Protein AF-A0AA39UJ15-F1 (afdb_monomer_lite)

Foldseek 3Di:
DDDDPVNVVVVVVVVPPDDPLQQVVQLVVQLVVLVVQLQVQQVVVVHGPPPDDPVRDDPSNVVSVVSSVVSSVVSCVPRVVDDDD

Organism: NCBI:txid153914

Secondary structure (DSSP, 8-state):
----HHHHHHHHHHHTSPP---HHHHHHHHHHHHHHHHHHHHHHTT--TT-S-GGG--HHHHHHHHHHHHHHHHHIIIIIIS---

Sequence (85 aa):
MRLSPIFTFLVTSLALAPQAYAGPIAYGICQTGCNVVAVACYAAAGFTFGTIAAPVAPVAIIGCNTALGTCSAACATVALFAPTP

Structure (mmCIF, N/CA/C/O backbone):
data_AF-A0AA39UJ15-F1
#
_entry.id   AF-A0AA39UJ15-F1
#
loop_
_atom_site.group_PDB
_atom_site.id
_atom_site.type_symbol
_atom_site.label_atom_id
_atom_site.label_alt_id
_atom_site.label_comp_id
_atom_site.label_asym_id
_atom_site.label_entity_id
_atom_site.label_seq_id
_atom_site.pdbx_PDB_ins_code
_atom_site.Cartn_x
_atom_site.Cartn_y
_atom_site.Cartn_z
_atom_site.occupancy
_atom_site.B_iso_or_equiv
_atom_site.auth_seq_id
_atom_site.auth_comp_id
_atom_site.auth_asym_id
_atom_site.auth_atom_id
_atom_site.pdbx_PDB_model_num
ATOM 1 N N . MET A 1 1 ? -33.416 7.774 42.942 1.00 60.38 1 MET A N 1
ATOM 2 C CA . MET A 1 1 ? -33.186 6.323 42.772 1.00 60.38 1 MET A CA 1
ATOM 3 C C . MET A 1 1 ? -31.787 6.012 43.281 1.00 60.38 1 MET A C 1
ATOM 5 O O . MET A 1 1 ? -30.840 6.568 42.745 1.00 60.38 1 MET A O 1
ATOM 9 N N . ARG A 1 2 ? -31.640 5.245 44.369 1.00 76.00 2 ARG A N 1
ATOM 10 C CA . ARG A 1 2 ? -30.317 4.816 44.852 1.00 76.00 2 ARG A CA 1
ATOM 11 C C . ARG A 1 2 ? -29.936 3.553 44.084 1.00 76.00 2 ARG A C 1
ATOM 13 O O . ARG A 1 2 ? -30.633 2.551 44.203 1.00 76.00 2 ARG A O 1
ATOM 20 N N . LEU A 1 3 ? -28.896 3.628 43.259 1.00 72.56 3 LEU A N 1
ATOM 21 C CA . LEU A 1 3 ? -28.363 2.462 42.554 1.00 72.56 3 LEU A CA 1
ATOM 22 C C . LEU A 1 3 ? -27.771 1.489 43.584 1.00 72.56 3 LEU A C 1
ATOM 24 O O . LEU A 1 3 ? -27.093 1.912 44.522 1.00 72.56 3 LEU A O 1
ATOM 28 N N . SER A 1 4 ? -28.078 0.199 43.437 1.00 88.94 4 SER A N 1
ATOM 29 C CA . SER A 1 4 ? -27.559 -0.852 44.319 1.00 88.94 4 SER A CA 1
ATOM 30 C C . SER A 1 4 ? -26.029 -0.910 44.224 1.00 88.94 4 SER A C 1
ATOM 32 O O . SER A 1 4 ? -25.504 -0.829 43.113 1.00 88.94 4 SER A O 1
ATOM 34 N N . PRO A 1 5 ? -25.299 -1.111 45.337 1.00 87.25 5 PRO A N 1
ATOM 35 C CA . PRO A 1 5 ? -23.841 -1.247 45.314 1.00 87.25 5 PRO A CA 1
ATOM 36 C C . PRO A 1 5 ? -23.367 -2.375 44.387 1.00 87.25 5 PRO A C 1
ATOM 38 O O . PRO A 1 5 ? -22.318 -2.250 43.764 1.00 87.25 5 PRO A O 1
ATOM 41 N N . ILE A 1 6 ? -24.171 -3.432 44.228 1.00 88.44 6 ILE A N 1
ATOM 42 C CA . ILE A 1 6 ? -23.902 -4.536 43.295 1.00 88.44 6 ILE A CA 1
ATOM 43 C C . ILE A 1 6 ? -23.960 -4.043 41.847 1.00 88.44 6 ILE A C 1
ATOM 45 O O . ILE A 1 6 ? -23.098 -4.374 41.039 1.00 88.44 6 ILE A O 1
ATOM 49 N N . PHE A 1 7 ? -24.958 -3.219 41.525 1.00 88.38 7 PHE A N 1
ATOM 50 C CA . PHE A 1 7 ? -25.111 -2.646 40.191 1.00 88.38 7 PHE A CA 1
ATOM 51 C C . PHE A 1 7 ? -23.961 -1.687 39.873 1.00 88.38 7 PHE A C 1
ATOM 53 O O . PHE A 1 7 ? -23.386 -1.754 38.792 1.00 88.38 7 PHE A O 1
ATOM 60 N N . THR A 1 8 ? -23.561 -0.857 40.841 1.00 87.50 8 THR A N 1
ATOM 61 C CA . THR A 1 8 ? -22.388 0.014 40.706 1.00 87.50 8 THR A CA 1
ATOM 62 C C . THR A 1 8 ? -21.118 -0.797 40.453 1.00 87.50 8 THR A C 1
ATOM 64 O O . THR A 1 8 ? -20.367 -0.452 39.549 1.00 87.50 8 THR A O 1
ATOM 67 N N . PHE A 1 9 ? -20.908 -1.893 41.195 1.00 88.19 9 PHE A N 1
ATOM 68 C CA . PHE A 1 9 ? -19.735 -2.761 41.057 1.00 88.19 9 PHE A CA 1
ATOM 69 C C . PHE A 1 9 ? -19.681 -3.494 39.708 1.00 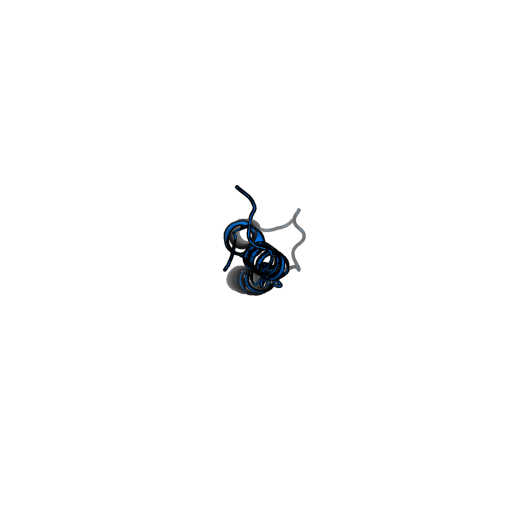88.19 9 PHE A C 1
ATOM 71 O O . PHE A 1 9 ? -18.608 -3.671 39.138 1.00 88.19 9 PHE A O 1
ATOM 78 N N . LEU A 1 10 ? -20.837 -3.911 39.183 1.00 87.94 10 LEU A N 1
ATOM 79 C CA . LEU A 1 10 ? -20.941 -4.557 37.873 1.00 87.94 10 LEU A CA 1
ATOM 80 C C . LEU A 1 10 ? -20.650 -3.573 36.728 1.00 87.94 10 LEU A C 1
ATOM 82 O O . LEU A 1 10 ? -19.969 -3.911 35.764 1.00 87.94 10 LEU A O 1
ATOM 86 N N . VAL A 1 11 ? -21.155 -2.343 36.831 1.00 87.19 11 VAL A N 1
ATOM 87 C CA . VAL A 1 11 ? -20.925 -1.310 35.812 1.00 87.19 11 VAL A CA 1
ATOM 88 C C . VAL A 1 11 ? -19.462 -0.870 35.806 1.00 87.19 11 VAL A C 1
ATOM 90 O O . VAL A 1 11 ? -18.876 -0.728 34.734 1.00 87.19 11 VAL A O 1
ATOM 93 N N . THR A 1 12 ? -18.840 -0.693 36.977 1.00 85.31 12 THR A N 1
ATOM 94 C CA . THR A 1 12 ? -17.414 -0.347 37.043 1.00 85.31 12 THR A C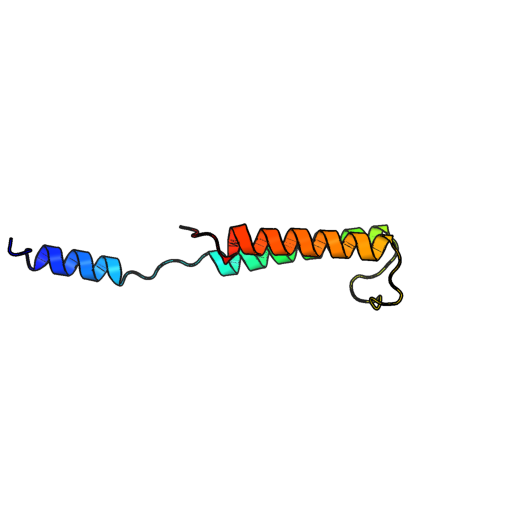A 1
ATOM 95 C C . THR A 1 12 ? -16.522 -1.480 36.552 1.00 85.31 12 THR A C 1
ATOM 97 O O . THR A 1 12 ? -15.574 -1.207 35.824 1.00 85.31 12 THR A O 1
ATOM 100 N N . SER A 1 13 ? -16.813 -2.743 36.869 1.00 82.88 13 SER A N 1
ATOM 101 C CA . SER A 1 13 ? -15.998 -3.863 36.379 1.00 82.88 13 SER A CA 1
ATOM 102 C C . SER A 1 13 ? -16.061 -4.020 34.857 1.00 82.88 13 SER A C 1
ATOM 104 O O . SER A 1 13 ? -15.027 -4.252 34.234 1.00 82.88 13 SER A O 1
ATOM 106 N N . LEU A 1 14 ? -17.229 -3.807 34.242 1.00 81.19 14 LEU A N 1
ATOM 107 C CA . LEU A 1 14 ? -17.374 -3.839 32.785 1.00 81.19 14 LEU A CA 1
ATOM 108 C C . LEU A 1 14 ? -16.691 -2.643 32.099 1.00 81.19 14 LEU A C 1
ATOM 110 O O . LEU A 1 14 ? -16.115 -2.799 31.027 1.00 81.19 14 LEU A O 1
ATOM 114 N N . ALA A 1 15 ? -16.697 -1.467 32.734 1.00 80.38 15 ALA A N 1
ATOM 115 C CA . ALA A 1 15 ? -15.998 -0.283 32.230 1.00 80.38 15 ALA A CA 1
ATOM 116 C C . ALA A 1 15 ? -14.463 -0.409 32.291 1.00 80.38 15 ALA A C 1
ATOM 118 O O . ALA A 1 15 ? -13.769 0.225 31.499 1.00 80.38 15 ALA A O 1
ATOM 119 N N . LEU A 1 16 ? -13.933 -1.217 33.217 1.00 79.00 16 LEU A N 1
ATOM 120 C CA . LEU A 1 16 ? -12.498 -1.493 33.354 1.00 79.00 16 LEU A CA 1
ATOM 121 C C . LEU A 1 16 ? -12.045 -2.758 32.604 1.00 79.00 16 LEU A C 1
ATOM 123 O O . LEU A 1 16 ? -10.861 -3.096 32.647 1.00 79.00 16 LEU A O 1
ATOM 127 N N . ALA A 1 17 ? -12.951 -3.460 31.918 1.00 76.06 17 ALA A N 1
ATOM 128 C CA . ALA A 1 17 ? -12.575 -4.616 31.119 1.00 76.06 17 ALA A CA 1
ATOM 129 C C . ALA A 1 17 ? -11.635 -4.181 29.973 1.00 76.06 17 ALA A C 1
ATOM 131 O O . ALA A 1 17 ? -11.945 -3.216 29.259 1.00 76.06 17 ALA A O 1
ATOM 132 N N . PRO A 1 18 ? -10.489 -4.863 29.776 1.00 65.94 18 PRO A N 1
ATOM 133 C CA . PRO A 1 18 ? -9.573 -4.546 28.691 1.00 65.94 18 PRO A CA 1
ATOM 134 C C . PRO A 1 18 ? -10.286 -4.739 27.350 1.00 65.94 18 PRO A C 1
ATOM 136 O O . PRO A 1 18 ? -10.764 -5.826 27.035 1.00 65.94 18 PRO A O 1
ATOM 139 N N . GLN A 1 19 ? -10.365 -3.663 26.572 1.00 63.34 19 GLN A N 1
ATOM 140 C CA . GLN A 1 19 ? -10.930 -3.680 25.228 1.00 63.34 19 GLN A CA 1
ATOM 141 C C . GLN A 1 19 ? -9.897 -4.325 24.292 1.00 63.34 19 GLN A C 1
ATOM 143 O O . GLN A 1 19 ? -8.754 -3.860 24.221 1.00 63.34 19 GLN A O 1
ATOM 148 N N . ALA A 1 20 ? -10.262 -5.397 23.590 1.00 64.31 20 ALA A N 1
ATOM 149 C CA . ALA A 1 20 ? -9.378 -6.023 22.614 1.00 64.31 20 ALA A CA 1
ATOM 150 C C . ALA A 1 20 ? -9.262 -5.124 21.370 1.00 64.31 20 ALA A C 1
ATOM 152 O O . ALA A 1 20 ? -10.114 -5.138 20.493 1.00 64.31 20 ALA A O 1
ATOM 153 N N . TYR A 1 21 ? -8.195 -4.329 21.272 1.00 64.25 21 TYR A N 1
ATOM 154 C CA . TYR A 1 21 ? -7.912 -3.555 20.062 1.00 64.25 21 TYR A CA 1
ATOM 155 C C . TYR A 1 21 ? -7.221 -4.446 19.024 1.00 64.25 21 TYR A C 1
ATOM 157 O O . TYR A 1 21 ? -5.997 -4.445 18.895 1.00 64.25 21 TYR A O 1
ATOM 165 N N . ALA A 1 22 ? -8.010 -5.216 18.269 1.00 69.94 22 ALA A N 1
ATOM 166 C CA . ALA A 1 22 ? -7.512 -5.986 17.124 1.00 69.94 22 ALA A CA 1
ATOM 167 C C . ALA A 1 22 ? -7.054 -5.086 15.955 1.00 69.94 22 ALA A C 1
ATOM 169 O O . ALA A 1 22 ? -6.303 -5.531 15.083 1.00 69.94 22 ALA A O 1
ATOM 170 N N . GLY A 1 23 ? -7.463 -3.814 15.959 1.00 84.06 23 GLY A N 1
ATOM 171 C CA . GLY A 1 23 ? -7.239 -2.879 14.864 1.00 84.06 23 GLY A CA 1
ATOM 172 C C . GLY A 1 23 ? -5.781 -2.731 14.399 1.00 84.06 23 GLY A C 1
ATOM 173 O O . GLY A 1 23 ? -5.502 -2.944 13.220 1.00 84.06 23 GLY A O 1
ATOM 174 N N . PRO A 1 24 ? -4.797 -2.464 15.281 1.00 87.94 24 PRO A N 1
ATOM 175 C CA . PRO A 1 24 ? -3.395 -2.340 14.871 1.00 87.94 24 PRO A CA 1
ATOM 176 C C . PRO A 1 24 ? -2.821 -3.599 14.205 1.00 87.94 24 PRO A C 1
ATOM 178 O O . PRO A 1 24 ? -2.047 -3.493 13.253 1.00 87.94 24 PRO A O 1
ATOM 181 N N . ILE A 1 25 ? -3.220 -4.789 14.667 1.00 88.94 25 ILE A N 1
ATOM 182 C CA . ILE A 1 25 ? -2.795 -6.060 14.064 1.00 88.94 25 ILE A CA 1
ATOM 183 C C . ILE A 1 25 ? -3.434 -6.214 12.681 1.00 88.94 25 ILE A C 1
ATOM 185 O O . ILE A 1 25 ? -2.732 -6.497 11.709 1.00 88.94 25 ILE A O 1
ATOM 189 N N . ALA A 1 26 ? -4.744 -5.976 12.571 1.00 89.44 26 ALA A N 1
ATOM 190 C CA . ALA A 1 26 ? -5.463 -6.031 11.301 1.00 89.44 26 ALA A CA 1
ATOM 191 C C . ALA A 1 26 ? -4.900 -5.024 10.281 1.00 89.44 26 ALA A C 1
ATOM 193 O O . ALA A 1 26 ? -4.706 -5.363 9.113 1.00 89.44 26 ALA A O 1
ATOM 194 N N . TYR A 1 27 ? -4.558 -3.814 10.730 1.00 92.62 27 TYR A N 1
ATOM 195 C CA . TYR A 1 27 ? -3.899 -2.800 9.916 1.00 92.62 27 TYR A CA 1
ATOM 196 C C . TYR A 1 27 ? -2.535 -3.275 9.416 1.00 92.62 27 TYR A C 1
ATOM 198 O O . TYR A 1 27 ? -2.256 -3.162 8.224 1.00 92.62 27 TYR A O 1
ATOM 206 N N . GLY A 1 28 ? -1.710 -3.852 10.296 1.00 93.44 28 GLY A N 1
ATOM 207 C CA . GLY A 1 28 ? -0.411 -4.412 9.922 1.00 93.44 28 GLY A CA 1
ATOM 208 C C . GLY A 1 28 ? -0.532 -5.472 8.826 1.00 93.44 28 GLY A C 1
ATOM 209 O O . GLY A 1 28 ? 0.140 -5.371 7.802 1.00 93.44 28 GLY A O 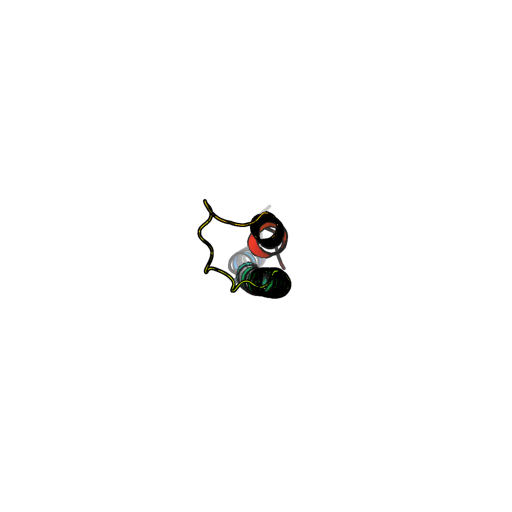1
ATOM 210 N N . ILE A 1 29 ? -1.449 -6.431 8.991 1.00 94.94 29 ILE A N 1
ATOM 211 C CA . ILE A 1 29 ? -1.706 -7.489 8.000 1.00 94.94 29 ILE A CA 1
ATOM 212 C C . ILE A 1 29 ? -2.177 -6.892 6.666 1.00 94.94 29 ILE A C 1
ATOM 214 O O . ILE A 1 29 ? -1.661 -7.253 5.607 1.00 94.94 29 ILE A O 1
ATOM 218 N N . CYS A 1 30 ? -3.126 -5.954 6.708 1.00 96.12 30 CYS A N 1
ATOM 219 C CA . CYS A 1 30 ? -3.651 -5.289 5.517 1.00 96.12 30 CYS A CA 1
ATOM 220 C C . CYS A 1 30 ? -2.546 -4.532 4.764 1.00 96.12 30 CYS A C 1
ATOM 222 O O . CYS A 1 30 ? -2.402 -4.676 3.549 1.00 96.12 30 CYS A O 1
ATOM 224 N N . GLN A 1 31 ? -1.698 -3.800 5.492 1.00 97.75 31 GLN A N 1
ATOM 225 C CA . GLN A 1 31 ? -0.592 -3.051 4.903 1.00 97.75 31 GLN A CA 1
ATOM 226 C C . GLN A 1 31 ? 0.463 -3.981 4.285 1.00 97.75 31 GLN A C 1
ATOM 228 O O . GLN A 1 31 ? 0.951 -3.710 3.187 1.00 97.75 31 GLN A O 1
ATOM 233 N N . THR A 1 32 ? 0.774 -5.115 4.928 1.00 98.12 32 THR A N 1
ATOM 234 C CA . THR A 1 32 ? 1.622 -6.156 4.328 1.00 98.12 32 THR A CA 1
ATOM 235 C C . THR A 1 32 ? 1.044 -6.637 2.997 1.00 98.12 32 THR A C 1
ATOM 237 O O . THR A 1 32 ? 1.786 -6.727 2.020 1.00 98.12 32 THR A O 1
ATOM 240 N N . GLY A 1 33 ? -0.269 -6.871 2.921 1.00 97.94 33 GLY A N 1
ATOM 241 C CA . GLY A 1 33 ? -0.949 -7.220 1.672 1.00 97.94 33 GLY A CA 1
ATOM 242 C C . GLY A 1 33 ? -0.774 -6.158 0.581 1.00 97.94 33 GLY A C 1
ATOM 243 O O . GLY A 1 33 ? -0.356 -6.486 -0.531 1.00 97.94 33 GLY A O 1
ATOM 244 N N . CYS A 1 34 ? -1.010 -4.880 0.901 1.00 98.56 34 CYS A N 1
ATOM 245 C CA . CYS A 1 34 ? -0.805 -3.782 -0.050 1.00 98.56 34 CYS A CA 1
ATOM 246 C C . CYS A 1 34 ? 0.645 -3.722 -0.565 1.00 98.56 34 CYS A C 1
ATOM 248 O O . CYS A 1 34 ? 0.866 -3.549 -1.765 1.00 98.56 34 CYS A O 1
ATOM 250 N N . ASN A 1 35 ? 1.636 -3.919 0.312 1.00 98.56 35 ASN A N 1
ATOM 251 C CA . ASN A 1 35 ? 3.049 -3.938 -0.072 1.00 98.56 35 ASN A CA 1
ATOM 252 C C . ASN A 1 35 ? 3.392 -5.122 -0.984 1.00 98.56 35 ASN A C 1
ATOM 254 O O . ASN A 1 35 ? 4.126 -4.946 -1.953 1.00 98.56 35 ASN A O 1
ATOM 258 N N . VAL A 1 36 ? 2.838 -6.313 -0.730 1.00 98.69 36 VAL A N 1
ATOM 259 C CA . VAL A 1 36 ? 3.022 -7.478 -1.616 1.00 98.69 36 VAL A CA 1
ATOM 260 C C . VAL A 1 36 ? 2.488 -7.182 -3.020 1.00 98.69 36 VAL A C 1
ATOM 262 O O . VAL A 1 36 ? 3.166 -7.468 -4.007 1.00 98.69 36 VAL A O 1
ATOM 265 N N . VAL A 1 37 ? 1.315 -6.549 -3.125 1.00 98.12 37 VAL A N 1
ATOM 266 C CA . VAL A 1 37 ? 0.748 -6.134 -4.420 1.00 98.12 37 VAL A CA 1
ATOM 267 C C . VAL A 1 37 ? 1.628 -5.082 -5.101 1.00 98.12 37 VAL A C 1
ATOM 269 O O . VAL A 1 37 ? 1.864 -5.172 -6.305 1.00 98.12 37 VAL A O 1
ATOM 272 N N . ALA A 1 38 ? 2.166 -4.118 -4.350 1.00 98.38 38 ALA A N 1
ATOM 273 C CA . ALA A 1 38 ? 3.088 -3.121 -4.891 1.00 98.38 38 ALA A CA 1
ATOM 274 C C . ALA A 1 38 ? 4.375 -3.762 -5.439 1.00 98.38 38 ALA A C 1
ATOM 276 O O . ALA A 1 38 ? 4.792 -3.437 -6.551 1.00 98.38 38 ALA A O 1
ATOM 277 N N . VAL A 1 39 ? 4.957 -4.723 -4.713 1.00 98.56 39 VAL A N 1
ATOM 278 C CA . VAL A 1 39 ? 6.119 -5.501 -5.170 1.00 98.56 39 VAL A CA 1
ATOM 279 C C . VAL A 1 39 ? 5.800 -6.251 -6.462 1.00 98.56 39 VAL A C 1
ATOM 281 O O . VAL A 1 39 ? 6.584 -6.189 -7.406 1.00 98.56 39 VAL A O 1
ATOM 284 N N . ALA A 1 40 ? 4.638 -6.904 -6.545 1.00 98.56 40 ALA A N 1
ATOM 285 C CA . ALA A 1 40 ? 4.210 -7.604 -7.754 1.00 98.56 40 ALA A CA 1
ATOM 286 C C . ALA A 1 40 ? 4.011 -6.649 -8.947 1.00 98.56 40 ALA A C 1
ATOM 288 O O . ALA A 1 40 ? 4.448 -6.951 -10.056 1.00 98.56 40 ALA A O 1
ATOM 289 N N . CYS A 1 41 ? 3.407 -5.478 -8.719 1.00 98.50 41 CYS A N 1
ATOM 290 C CA . CYS A 1 41 ? 3.213 -4.442 -9.737 1.00 98.50 41 CYS A CA 1
ATOM 291 C C . CYS A 1 41 ? 4.552 -3.928 -10.289 1.00 98.50 41 CYS A C 1
ATOM 293 O O . CYS A 1 41 ? 4.745 -3.857 -11.502 1.00 98.50 41 CYS A O 1
ATOM 295 N N . TYR A 1 42 ? 5.505 -3.639 -9.400 1.00 98.44 42 TYR A N 1
ATOM 296 C CA . TYR A 1 42 ? 6.863 -3.247 -9.774 1.00 98.44 42 TYR A CA 1
ATOM 297 C C . TYR A 1 42 ? 7.578 -4.341 -10.569 1.00 98.44 42 TYR A C 1
ATOM 299 O O . TYR A 1 42 ? 8.155 -4.051 -11.617 1.00 98.44 42 TYR A O 1
ATOM 307 N N . ALA A 1 43 ? 7.494 -5.594 -10.113 1.00 98.38 43 ALA A N 1
ATOM 308 C CA . ALA A 1 43 ? 8.110 -6.727 -10.793 1.00 98.38 43 ALA A CA 1
ATOM 309 C C . ALA A 1 43 ? 7.527 -6.932 -12.200 1.00 98.38 43 ALA A C 1
ATOM 311 O O . ALA A 1 43 ? 8.283 -7.138 -13.147 1.00 98.38 43 ALA A O 1
ATOM 312 N N . ALA A 1 44 ? 6.207 -6.793 -12.365 1.00 98.12 44 ALA A N 1
ATOM 313 C CA . ALA A 1 44 ? 5.550 -6.833 -13.672 1.00 98.12 44 ALA A CA 1
ATOM 314 C C . ALA A 1 44 ? 6.004 -5.689 -14.597 1.00 98.12 44 ALA A C 1
ATOM 316 O O . ALA A 1 44 ? 6.072 -5.867 -15.810 1.00 98.12 44 ALA A O 1
ATOM 317 N N . ALA A 1 45 ? 6.359 -4.534 -14.027 1.00 97.12 45 ALA A N 1
ATOM 318 C CA . ALA A 1 45 ? 6.951 -3.413 -14.749 1.00 97.12 45 ALA A CA 1
ATOM 319 C C . ALA A 1 45 ? 8.471 -3.559 -14.988 1.00 97.12 45 ALA A C 1
ATOM 321 O O . ALA A 1 45 ? 9.061 -2.695 -15.634 1.00 97.12 45 ALA A O 1
ATOM 322 N N . GLY A 1 46 ? 9.112 -4.625 -14.493 1.00 97.69 46 GLY A N 1
ATOM 323 C CA . GLY A 1 46 ? 10.548 -4.875 -14.651 1.00 97.69 46 GLY A CA 1
ATOM 324 C C . GLY A 1 46 ? 11.445 -4.142 -13.648 1.00 97.69 46 GLY A C 1
ATOM 325 O O . GLY A 1 46 ? 12.644 -4.009 -13.886 1.00 97.69 46 GLY A O 1
ATOM 326 N N . PHE A 1 47 ? 10.892 -3.663 -12.531 1.00 97.44 47 PHE A N 1
ATOM 327 C CA . PHE A 1 47 ? 11.624 -2.924 -11.503 1.00 97.44 47 PHE A CA 1
ATOM 328 C C . PHE A 1 47 ? 11.583 -3.633 -10.149 1.00 97.44 47 PHE A C 1
ATOM 330 O O . PHE A 1 47 ? 10.628 -4.326 -9.806 1.00 97.44 47 PHE A O 1
ATOM 337 N N . THR A 1 48 ? 12.605 -3.392 -9.332 1.00 97.88 48 THR A N 1
ATOM 338 C CA . THR A 1 48 ? 12.601 -3.795 -7.922 1.00 97.88 48 THR A CA 1
ATOM 339 C C . THR A 1 48 ? 11.893 -2.729 -7.086 1.00 97.88 48 THR A C 1
ATOM 341 O O . THR A 1 48 ? 12.128 -1.532 -7.253 1.00 97.88 48 THR A O 1
ATOM 344 N N . PHE A 1 49 ? 11.016 -3.143 -6.173 1.00 97.50 49 PHE A N 1
ATOM 345 C CA . PHE A 1 49 ? 10.312 -2.211 -5.292 1.00 97.50 49 PHE A CA 1
ATOM 346 C C . PHE A 1 49 ? 11.284 -1.396 -4.426 1.00 97.50 49 PHE A C 1
ATOM 348 O O . PHE A 1 49 ? 12.250 -1.932 -3.887 1.00 97.50 49 PHE A O 1
ATOM 355 N N . GLY A 1 50 ? 11.027 -0.090 -4.305 1.00 94.38 50 GLY A N 1
ATOM 356 C CA . GLY A 1 50 ? 11.821 0.825 -3.477 1.00 94.38 50 GLY A CA 1
ATOM 357 C C . GLY A 1 50 ? 13.173 1.267 -4.054 1.00 94.38 50 GLY A C 1
ATOM 358 O O . GLY A 1 50 ? 13.860 2.050 -3.406 1.00 94.38 50 GLY A O 1
ATOM 359 N N . THR A 1 51 ? 13.568 0.828 -5.256 1.00 96.31 51 THR A N 1
ATOM 360 C CA . THR A 1 51 ? 14.872 1.206 -5.845 1.00 96.31 51 THR A CA 1
ATOM 361 C C . THR A 1 51 ? 14.819 2.436 -6.749 1.00 96.31 51 THR A C 1
ATOM 363 O O . THR A 1 51 ? 15.859 2.983 -7.110 1.00 96.31 51 THR A O 1
ATOM 366 N N . ILE A 1 52 ? 13.617 2.887 -7.117 1.00 94.88 52 ILE A N 1
ATOM 367 C CA . ILE A 1 52 ? 13.410 4.010 -8.033 1.00 94.88 52 ILE A CA 1
ATOM 368 C C . ILE A 1 52 ? 13.076 5.272 -7.244 1.00 94.88 52 ILE A C 1
ATOM 370 O O . ILE A 1 52 ? 12.067 5.327 -6.542 1.00 94.88 52 ILE A O 1
ATOM 374 N N . ALA A 1 53 ? 13.912 6.301 -7.386 1.00 93.94 53 ALA A N 1
ATOM 375 C CA . ALA A 1 53 ? 13.669 7.598 -6.771 1.00 93.94 53 ALA A CA 1
ATOM 376 C C . ALA A 1 53 ? 12.477 8.305 -7.437 1.00 93.94 53 ALA A C 1
ATOM 378 O O . ALA A 1 53 ? 12.365 8.336 -8.663 1.00 93.94 53 ALA A O 1
ATOM 379 N N . ALA A 1 54 ? 11.610 8.918 -6.626 1.00 90.12 54 ALA A N 1
ATOM 380 C CA . ALA A 1 54 ? 10.363 9.531 -7.091 1.00 90.12 54 ALA A CA 1
ATOM 381 C C . ALA A 1 54 ? 10.515 10.521 -8.273 1.00 90.12 54 ALA A C 1
ATOM 383 O O . ALA A 1 54 ? 9.701 10.438 -9.190 1.00 90.12 54 ALA A O 1
ATOM 384 N N . PRO A 1 55 ? 11.542 11.399 -8.338 1.00 94.12 55 PRO A N 1
ATOM 385 C CA . PRO A 1 55 ? 11.682 12.356 -9.443 1.00 94.12 55 PRO A CA 1
ATOM 386 C C . PRO A 1 55 ? 11.949 11.724 -10.816 1.00 94.12 55 PRO A C 1
ATOM 388 O O . PRO A 1 55 ? 11.739 12.375 -11.834 1.00 94.12 55 PRO A O 1
ATOM 391 N N . VAL A 1 56 ? 12.431 10.479 -10.851 1.00 95.25 56 VAL A N 1
ATOM 392 C CA . VAL A 1 56 ? 12.774 9.753 -12.087 1.00 95.25 56 VAL A CA 1
ATOM 393 C C . VAL A 1 56 ? 11.883 8.529 -12.306 1.00 95.25 56 VAL A C 1
ATOM 395 O O . VAL A 1 56 ? 12.184 7.680 -13.143 1.00 95.25 56 VAL A O 1
ATOM 398 N N . ALA A 1 57 ? 10.798 8.405 -11.540 1.00 96.44 57 ALA A N 1
ATOM 399 C CA . ALA A 1 57 ? 9.937 7.238 -11.594 1.00 96.44 57 ALA A CA 1
ATOM 400 C C . ALA A 1 57 ? 9.150 7.169 -12.920 1.00 96.44 57 ALA A C 1
ATOM 402 O O . ALA A 1 57 ? 8.451 8.123 -13.271 1.00 96.44 57 ALA A O 1
ATOM 403 N N . PRO A 1 58 ? 9.202 6.035 -13.645 1.00 97.12 58 PRO A N 1
ATOM 404 C CA . PRO A 1 58 ? 8.358 5.808 -14.814 1.00 97.12 58 PRO A CA 1
ATOM 405 C C . PRO A 1 58 ? 6.868 5.859 -14.464 1.00 97.12 58 PRO A C 1
ATOM 407 O O . PRO A 1 58 ? 6.472 5.537 -13.343 1.00 97.12 58 PRO A O 1
ATOM 410 N N . VAL A 1 59 ? 6.021 6.157 -15.453 1.00 97.38 59 VAL A N 1
ATOM 411 C CA . VAL A 1 59 ? 4.557 6.254 -15.273 1.00 97.38 59 VAL A CA 1
ATOM 412 C C . VAL A 1 59 ? 3.961 4.991 -14.637 1.00 97.38 59 VAL A C 1
ATOM 414 O O . VAL A 1 59 ? 3.119 5.095 -13.750 1.00 97.38 59 VAL A O 1
ATOM 417 N N . ALA A 1 60 ? 4.439 3.803 -15.024 1.00 97.00 60 ALA A N 1
ATOM 418 C CA . A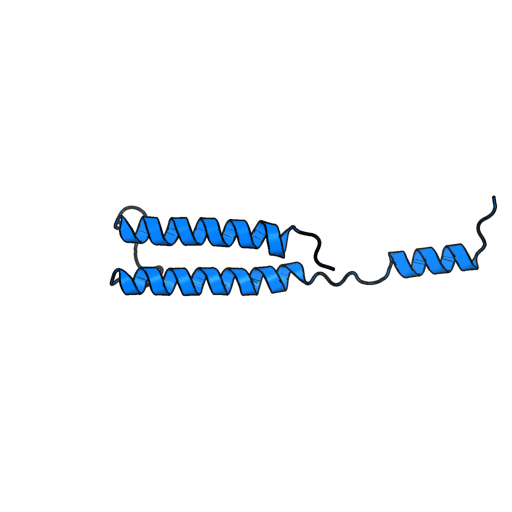LA A 1 60 ? 4.002 2.539 -14.428 1.00 97.00 60 ALA A CA 1
ATOM 419 C C . ALA A 1 60 ? 4.280 2.478 -12.914 1.00 97.00 60 ALA A C 1
ATOM 421 O O . ALA A 1 60 ? 3.425 2.057 -12.139 1.00 97.00 60 ALA A O 1
ATOM 422 N N . ILE A 1 61 ? 5.446 2.966 -12.484 1.00 98.12 61 ILE A N 1
ATOM 423 C CA . ILE A 1 61 ? 5.864 2.987 -11.080 1.00 98.12 61 ILE A CA 1
ATOM 424 C C . ILE A 1 61 ? 5.078 4.013 -10.267 1.00 98.12 61 ILE A C 1
ATOM 426 O O . ILE A 1 61 ? 4.663 3.719 -9.144 1.00 98.12 61 ILE A O 1
ATOM 430 N N . ILE A 1 62 ? 4.811 5.187 -10.844 1.00 97.69 62 ILE A N 1
ATOM 431 C CA . ILE A 1 62 ? 3.889 6.155 -10.243 1.00 97.69 62 ILE A CA 1
ATOM 432 C C . ILE A 1 62 ? 2.520 5.500 -10.020 1.00 97.69 62 ILE A C 1
ATOM 434 O O . ILE A 1 62 ? 2.006 5.553 -8.907 1.00 97.69 62 ILE A O 1
ATOM 438 N N . GLY A 1 63 ? 1.989 4.793 -11.024 1.00 97.75 63 GLY A N 1
ATOM 439 C CA . GLY A 1 63 ? 0.729 4.052 -10.915 1.00 97.75 63 GLY A CA 1
ATOM 440 C C . GLY A 1 63 ? 0.727 3.003 -9.797 1.00 97.75 63 GLY A C 1
ATOM 441 O O . GLY A 1 63 ? -0.190 2.994 -8.974 1.00 97.75 63 GLY A O 1
ATOM 442 N N . CYS A 1 64 ? 1.770 2.166 -9.710 1.00 98.19 64 CYS A N 1
ATOM 443 C CA . CYS A 1 64 ? 1.908 1.175 -8.636 1.00 98.19 64 CYS A CA 1
ATOM 444 C C . CYS A 1 64 ? 1.898 1.830 -7.243 1.00 98.19 64 CYS A C 1
ATOM 446 O O . CYS A 1 64 ? 1.223 1.347 -6.333 1.00 98.19 64 CYS A O 1
ATOM 448 N N . ASN A 1 65 ? 2.608 2.949 -7.074 1.00 97.88 65 ASN A N 1
ATOM 449 C CA . ASN A 1 65 ? 2.665 3.666 -5.798 1.00 97.88 65 ASN A CA 1
ATOM 450 C C . ASN A 1 65 ? 1.357 4.372 -5.449 1.00 97.88 65 ASN A C 1
ATOM 452 O O . ASN A 1 65 ? 0.964 4.380 -4.283 1.00 97.88 65 ASN A O 1
ATOM 456 N N . THR A 1 66 ? 0.661 4.941 -6.434 1.00 98.19 66 THR A N 1
ATOM 457 C CA . THR A 1 66 ? -0.670 5.510 -6.215 1.00 98.19 66 THR A CA 1
ATOM 458 C C . THR A 1 66 ? -1.633 4.430 -5.725 1.00 98.19 66 THR A C 1
ATOM 460 O O . THR A 1 66 ? -2.316 4.644 -4.726 1.00 98.19 66 THR A O 1
ATOM 463 N N . ALA A 1 67 ? -1.627 3.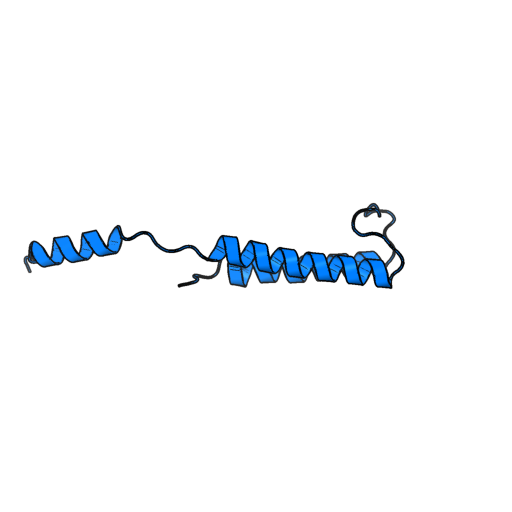245 -6.347 1.00 98.12 67 ALA A N 1
ATOM 464 C CA . ALA A 1 67 ? -2.447 2.116 -5.909 1.00 98.12 67 ALA A CA 1
ATOM 465 C C . ALA A 1 67 ? -2.088 1.642 -4.487 1.00 98.12 67 ALA A C 1
ATOM 467 O O . ALA A 1 67 ? -2.984 1.428 -3.669 1.00 98.12 67 ALA A O 1
ATOM 468 N N . LEU A 1 68 ? -0.792 1.541 -4.164 1.00 98.38 68 LEU A N 1
ATOM 469 C CA . LEU A 1 68 ? -0.315 1.239 -2.810 1.00 98.38 68 LEU A CA 1
ATOM 470 C C . LEU A 1 68 ? -0.830 2.262 -1.786 1.00 98.38 68 LEU A C 1
ATOM 472 O O . LEU A 1 68 ? -1.336 1.875 -0.731 1.00 98.38 68 LEU A O 1
ATOM 476 N N . GLY A 1 69 ? -0.733 3.555 -2.099 1.00 98.00 69 GLY A N 1
ATOM 477 C CA . GLY A 1 69 ? -1.218 4.635 -1.241 1.00 98.00 69 GLY A CA 1
ATOM 478 C C . GLY A 1 69 ? -2.724 4.546 -0.996 1.00 98.00 69 GLY A C 1
ATOM 479 O O . GLY A 1 69 ? -3.162 4.599 0.152 1.00 98.00 69 GLY A O 1
ATOM 480 N N . THR A 1 70 ? -3.517 4.326 -2.049 1.00 98.44 70 THR A N 1
ATOM 481 C CA . THR A 1 70 ? -4.971 4.128 -1.938 1.00 98.44 70 THR A CA 1
ATOM 482 C C . THR A 1 70 ? -5.317 2.902 -1.091 1.00 98.44 70 THR A C 1
ATOM 484 O O . THR A 1 70 ? -6.165 2.995 -0.205 1.00 98.44 70 THR A O 1
ATOM 487 N N . CYS A 1 71 ? -4.636 1.775 -1.312 1.00 98.12 71 CYS A N 1
ATOM 488 C CA . CYS A 1 71 ? -4.815 0.550 -0.530 1.00 98.12 71 CYS A CA 1
ATOM 489 C C . CYS A 1 71 ? -4.498 0.785 0.955 1.00 98.12 71 CYS A C 1
ATOM 491 O O . CYS A 1 71 ? -5.295 0.452 1.829 1.00 98.12 71 CYS A O 1
ATOM 493 N N . SER A 1 72 ? -3.377 1.448 1.244 1.00 97.88 72 SER A N 1
ATOM 494 C CA . SER A 1 72 ? -2.926 1.726 2.612 1.00 97.88 72 SER A CA 1
ATOM 495 C C . SER A 1 72 ? -3.856 2.695 3.346 1.00 97.88 72 SER A C 1
ATOM 497 O O . SER A 1 72 ? -4.142 2.501 4.528 1.00 97.88 72 SER A O 1
ATOM 499 N N . ALA A 1 73 ? -4.379 3.706 2.645 1.00 97.19 73 ALA A N 1
ATOM 500 C CA . ALA A 1 73 ? -5.377 4.619 3.191 1.00 97.19 73 ALA A CA 1
ATOM 501 C C . ALA A 1 73 ? -6.674 3.879 3.550 1.00 97.19 73 ALA A C 1
ATOM 503 O O . ALA A 1 73 ? -7.210 4.084 4.637 1.00 97.19 73 ALA A O 1
ATOM 504 N N . ALA A 1 74 ? -7.137 2.969 2.687 1.00 95.19 74 ALA A N 1
ATOM 505 C CA . ALA A 1 74 ? -8.284 2.118 2.986 1.00 95.19 74 ALA A CA 1
ATOM 506 C C . ALA A 1 74 ? -8.012 1.181 4.177 1.00 95.19 74 ALA A C 1
ATOM 508 O O . ALA A 1 74 ? -8.852 1.071 5.062 1.00 95.19 74 ALA A O 1
ATOM 509 N N . CYS A 1 75 ? -6.828 0.564 4.266 1.00 94.88 75 CYS A N 1
ATOM 510 C CA . CYS A 1 75 ? -6.445 -0.238 5.432 1.00 94.88 75 CYS A CA 1
ATOM 511 C C . CYS A 1 75 ? -6.510 0.577 6.730 1.00 94.88 75 CYS A C 1
ATOM 513 O O . CYS A 1 75 ? -7.013 0.091 7.741 1.00 94.88 75 CYS A O 1
ATOM 515 N N . ALA A 1 76 ? -6.023 1.820 6.717 1.00 92.94 76 ALA A N 1
ATOM 516 C CA . ALA A 1 76 ? -6.085 2.681 7.891 1.00 92.94 76 ALA A CA 1
ATOM 517 C C . ALA A 1 76 ? -7.539 2.958 8.307 1.00 92.94 76 ALA A C 1
ATOM 519 O O . ALA A 1 76 ? -7.866 2.860 9.489 1.00 92.94 76 ALA A O 1
ATOM 520 N N . THR A 1 77 ? -8.440 3.233 7.359 1.00 90.88 77 THR A N 1
ATOM 521 C CA . THR A 1 77 ? -9.846 3.503 7.692 1.00 90.88 77 THR A CA 1
ATOM 522 C C . THR A 1 77 ? -10.567 2.271 8.231 1.00 90.88 77 THR A C 1
ATOM 524 O O . THR A 1 77 ? -11.241 2.380 9.251 1.00 90.88 77 THR A O 1
ATOM 527 N N . VAL A 1 78 ? -10.411 1.107 7.593 1.00 86.69 78 VAL A N 1
ATOM 528 C CA . VAL A 1 78 ? -11.204 -0.091 7.929 1.00 86.69 78 VAL A CA 1
ATOM 529 C C . VAL A 1 78 ? -10.612 -0.935 9.048 1.00 86.69 78 VAL A C 1
ATOM 531 O O . VAL A 1 78 ? -11.350 -1.671 9.694 1.00 86.69 78 VAL A O 1
ATOM 534 N N . ALA A 1 79 ? -9.297 -0.866 9.259 1.00 87.56 79 ALA A N 1
ATOM 535 C CA . ALA A 1 79 ? -8.614 -1.728 10.213 1.00 87.56 79 ALA A CA 1
ATOM 536 C C . ALA A 1 79 ? -7.986 -0.952 11.370 1.00 87.56 79 ALA A C 1
ATOM 538 O O . ALA A 1 79 ? -7.930 -1.491 12.463 1.00 87.56 79 ALA A O 1
ATOM 539 N N . LEU A 1 80 ? -7.537 0.296 11.183 1.00 84.06 80 LEU A N 1
ATOM 540 C CA . LEU A 1 80 ? -6.916 1.057 12.276 1.00 84.06 80 LEU A CA 1
ATOM 541 C C . LEU A 1 80 ? -7.911 1.956 13.018 1.00 84.06 80 LEU A C 1
ATOM 543 O O . LEU A 1 80 ? -7.879 2.014 14.245 1.00 84.06 80 LEU A O 1
ATOM 547 N N . PHE A 1 81 ? -8.766 2.672 12.284 1.00 81.56 81 PHE A N 1
ATOM 548 C CA . PHE A 1 81 ? -9.666 3.680 12.857 1.00 81.56 81 PHE A CA 1
ATOM 549 C C . PHE A 1 81 ? -11.096 3.188 13.082 1.00 81.56 81 PHE A C 1
ATOM 551 O O . PHE A 1 81 ? -11.810 3.762 13.905 1.00 81.56 81 PHE A O 1
ATOM 558 N N . ALA A 1 82 ? -11.532 2.150 12.367 1.00 77.69 82 ALA A N 1
ATOM 559 C CA . ALA A 1 82 ? -12.837 1.555 12.607 1.00 77.69 82 ALA A CA 1
ATOM 560 C C . ALA A 1 82 ? -12.854 0.836 13.971 1.00 77.69 82 ALA A C 1
ATOM 562 O O . ALA A 1 82 ? -11.898 0.128 14.296 1.00 77.69 82 ALA A O 1
ATOM 563 N N . PRO A 1 83 ? -13.935 0.957 14.762 1.00 66.56 83 PRO A N 1
ATOM 564 C CA . PRO A 1 83 ? -14.118 0.135 15.950 1.00 66.56 83 PRO A CA 1
ATOM 565 C C . PRO A 1 83 ? -14.236 -1.336 15.535 1.00 66.56 83 PRO A C 1
ATOM 567 O O . PRO A 1 83 ? -15.245 -1.746 14.961 1.00 66.56 83 PRO A O 1
ATOM 570 N N . THR A 1 84 ? -13.198 -2.128 15.788 1.00 61.88 84 THR A N 1
ATOM 571 C CA . THR A 1 84 ? -13.238 -3.587 15.633 1.00 61.88 84 THR A CA 1
ATOM 572 C C . THR A 1 84 ? -13.608 -4.212 16.982 1.00 61.88 84 THR A C 1
ATOM 574 O O . THR A 1 84 ? -12.948 -3.855 17.961 1.00 61.88 84 THR A O 1
ATOM 577 N N . PRO A 1 85 ? -14.642 -5.075 17.057 1.00 56.16 85 PRO A N 1
ATOM 578 C CA . PRO A 1 85 ? -15.043 -5.749 18.295 1.00 56.16 85 PRO A CA 1
ATOM 579 C C . PRO A 1 85 ? -13.970 -6.698 18.843 1.00 56.16 85 PRO A C 1
ATOM 581 O O . PRO A 1 85 ? -13.125 -7.169 18.045 1.00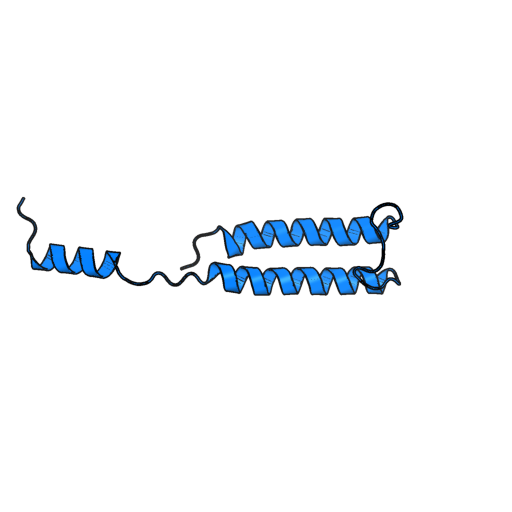 56.16 85 PRO A O 1
#

Radius of gyration: 22.12 Å; chains: 1; bounding box: 48×20×61 Å

pLDDT: mean 89.58, std 11.03, range [56.16, 98.69]